Protein AF-B0TQR7-F1 (afdb_monomer_lite)

Secondary structure (DSSP, 8-state):
--------HHHHHHHHHHHTT-------------GGGS-TTSTT--PPBHHHHHHHHHHHHHTT--HHHHHHHTT---SSS-TTHHHHHHH-S-TTSBP---HHHHHHHHHHTTS----PPPPTT-----

Sequence (130 aa):
MDNFGDIDEHEVMESFRKMKRHVGIVYFMNTAKHDSYRNIDDPNYREPTNAEVAEVIETMIFIGHTKTDIARMLGIKTVSKDKTKVLRKWCDGEPTDTSSIPHSSWVHLLVLSGKICLYNAVPEEGWTRG

pLDDT: mean 79.94, std 17.81, range [36.53, 97.88]

Organism: Shewanella halifaxensis (strain HAW-EB4) (NCBI:txid458817)

Foldseek 3Di:
DDCPDPDPPVVVVVVVVVVVVDPDPDDDDDPDDDLCQDDPPPPSHDAAFLQRLVVLVVLVVVVPDDLLRLLVQLVPDDPDPDSNVQSVQQNDDDRGHGGPDDSVSVNSSCVSSVVDDDDDDAPPVGDDDD

Structure (mmCIF, N/CA/C/O backbone):
data_AF-B0TQR7-F1
#
_entry.id   AF-B0TQR7-F1
#
loop_
_atom_site.group_PDB
_atom_site.id
_atom_site.type_symbol
_atom_site.label_atom_id
_atom_site.label_alt_id
_atom_site.label_comp_id
_atom_site.label_asym_id
_atom_site.label_entity_id
_atom_site.label_seq_id
_atom_site.pdbx_PDB_ins_code
_atom_site.Cartn_x
_atom_site.Cartn_y
_atom_site.Cartn_z
_atom_site.occupancy
_atom_site.B_iso_or_equiv
_atom_site.auth_seq_id
_atom_site.auth_comp_id
_atom_site.auth_asym_id
_atom_site.auth_atom_id
_atom_site.pdbx_PDB_model_num
ATOM 1 N N . MET A 1 1 ? 11.957 -34.652 -41.594 1.00 36.53 1 MET A N 1
ATOM 2 C CA . MET A 1 1 ? 13.146 -34.786 -40.730 1.00 36.53 1 MET A CA 1
ATOM 3 C C . MET A 1 1 ? 13.202 -33.497 -39.950 1.00 36.53 1 MET A C 1
ATOM 5 O O . MET A 1 1 ? 13.714 -32.512 -40.465 1.00 36.53 1 MET A O 1
ATOM 9 N N . ASP A 1 2 ? 12.539 -33.477 -38.798 1.00 43.12 2 ASP A N 1
ATOM 10 C CA . ASP A 1 2 ? 12.404 -32.264 -38.000 1.00 43.12 2 ASP A CA 1
ATOM 11 C C . ASP A 1 2 ? 13.628 -32.139 -37.103 1.00 43.12 2 ASP A C 1
ATOM 13 O O . ASP A 1 2 ? 13.890 -32.980 -36.244 1.00 43.12 2 ASP A O 1
ATOM 17 N N . ASN A 1 3 ? 14.416 -31.111 -37.398 1.00 47.50 3 ASN A N 1
ATOM 18 C CA . ASN A 1 3 ? 15.632 -30.749 -36.698 1.00 47.50 3 ASN A CA 1
ATOM 19 C C . ASN A 1 3 ? 15.217 -30.081 -35.377 1.00 47.50 3 ASN A C 1
ATOM 21 O O . ASN A 1 3 ? 15.068 -28.861 -35.309 1.00 47.50 3 ASN A O 1
ATOM 25 N N . PHE A 1 4 ? 14.939 -30.883 -34.347 1.00 47.53 4 PHE A N 1
ATOM 26 C CA . PHE A 1 4 ? 14.860 -30.379 -32.979 1.00 47.53 4 PHE A CA 1
ATOM 27 C C . PHE A 1 4 ? 16.270 -29.928 -32.608 1.00 47.53 4 PHE A C 1
ATOM 29 O O . PHE A 1 4 ? 17.126 -30.761 -32.332 1.00 47.53 4 PHE A O 1
ATOM 36 N N . GLY A 1 5 ? 16.525 -28.621 -32.722 1.00 53.00 5 GLY A N 1
ATOM 37 C CA . GLY A 1 5 ? 17.802 -28.027 -32.346 1.00 53.00 5 GLY A CA 1
ATOM 38 C C . GLY A 1 5 ? 18.161 -28.453 -30.930 1.00 53.00 5 GLY A C 1
ATOM 39 O O . GLY A 1 5 ? 17.332 -28.317 -30.028 1.00 53.00 5 GLY A O 1
ATOM 40 N N . ASP A 1 6 ? 19.361 -29.014 -30.781 1.00 60.84 6 ASP A N 1
ATOM 41 C CA . ASP A 1 6 ? 19.920 -29.428 -29.501 1.00 60.84 6 ASP A CA 1
ATOM 42 C C . ASP A 1 6 ? 19.756 -28.287 -28.497 1.00 60.84 6 ASP A C 1
ATOM 44 O O . ASP A 1 6 ? 20.304 -27.195 -28.662 1.00 60.84 6 ASP A O 1
ATOM 48 N N . ILE A 1 7 ? 18.935 -28.530 -27.479 1.00 58.41 7 ILE A N 1
ATOM 49 C CA . ILE A 1 7 ? 18.790 -27.619 -26.353 1.00 58.41 7 ILE A CA 1
ATOM 50 C C . ILE A 1 7 ? 20.123 -27.668 -25.613 1.00 58.41 7 ILE A C 1
ATOM 52 O O . ILE A 1 7 ? 20.496 -28.723 -25.100 1.00 58.41 7 ILE A O 1
ATOM 56 N N . ASP A 1 8 ? 20.840 -26.545 -25.573 1.00 73.31 8 ASP A N 1
ATOM 57 C CA . ASP A 1 8 ? 22.110 -26.449 -24.861 1.00 73.31 8 ASP A CA 1
ATOM 58 C C . ASP A 1 8 ? 21.876 -26.708 -23.365 1.00 73.31 8 ASP A C 1
ATOM 60 O O . ASP A 1 8 ? 21.351 -25.873 -22.620 1.00 73.31 8 ASP A O 1
ATOM 64 N N . GLU A 1 9 ? 22.258 -27.905 -22.915 1.00 67.94 9 GLU A N 1
ATOM 65 C CA . GLU A 1 9 ? 22.141 -28.325 -21.521 1.00 67.94 9 GLU A CA 1
ATOM 66 C C . GLU A 1 9 ? 22.852 -27.348 -20.573 1.00 67.94 9 GLU A C 1
ATOM 68 O O . GLU A 1 9 ? 22.428 -27.180 -19.426 1.00 67.94 9 GLU A O 1
ATOM 73 N N . HIS A 1 10 ? 23.898 -26.655 -21.039 1.00 67.25 10 HIS A N 1
ATOM 74 C CA . HIS A 1 10 ? 24.609 -25.652 -20.255 1.00 67.25 10 HIS A CA 1
ATOM 75 C C . HIS A 1 10 ? 23.742 -24.411 -20.000 1.00 67.25 10 HIS A C 1
ATOM 77 O O . HIS A 1 10 ? 23.663 -23.933 -18.863 1.00 67.25 10 HIS A O 1
ATOM 83 N N . GLU A 1 11 ? 23.039 -23.923 -21.023 1.00 66.88 11 GLU A N 1
ATOM 84 C CA . GLU A 1 11 ? 22.126 -22.779 -20.928 1.00 66.88 11 GLU A CA 1
ATOM 85 C C . GLU A 1 11 ? 20.933 -23.083 -20.005 1.00 66.88 11 GLU A C 1
ATOM 87 O O . GLU A 1 11 ? 20.551 -22.270 -19.149 1.00 66.88 11 GLU A O 1
ATOM 92 N N . VAL A 1 12 ? 20.393 -24.303 -20.097 1.00 64.31 12 VAL A N 1
ATOM 93 C CA . VAL A 1 12 ? 19.322 -24.783 -19.211 1.00 64.31 12 VAL A CA 1
ATOM 94 C C . VAL A 1 12 ? 19.810 -24.851 -17.764 1.00 64.31 12 VAL A C 1
ATOM 96 O O . VAL A 1 12 ? 19.133 -24.380 -16.845 1.00 64.31 12 VAL A O 1
ATOM 99 N N . MET A 1 13 ? 21.008 -25.389 -17.536 1.00 66.69 13 MET A N 1
ATOM 100 C CA . MET A 1 13 ? 21.579 -25.516 -16.196 1.00 66.69 13 MET A CA 1
ATOM 101 C C . MET A 1 13 ? 21.939 -24.162 -15.570 1.00 66.69 13 MET A C 1
ATOM 103 O O . MET A 1 13 ? 21.759 -23.983 -14.360 1.00 66.69 13 MET A O 1
ATOM 107 N N . GLU A 1 14 ? 22.391 -23.183 -16.356 1.00 65.31 14 GLU A N 1
ATOM 108 C CA . GLU A 1 14 ? 22.570 -21.806 -15.886 1.00 65.31 14 GLU A CA 1
ATOM 109 C C . GLU A 1 14 ? 21.247 -21.158 -15.486 1.00 65.31 14 GLU A C 1
ATOM 111 O O . GLU A 1 14 ? 21.142 -20.582 -14.398 1.00 65.31 14 GLU A O 1
ATOM 116 N N . SER A 1 15 ? 20.228 -21.294 -16.333 1.00 58.03 15 SER A N 1
ATOM 117 C CA . SER A 1 15 ? 18.869 -20.826 -16.063 1.00 58.03 15 SER A CA 1
ATOM 118 C C . SER A 1 15 ? 18.323 -21.420 -14.761 1.00 58.03 15 SER A C 1
ATOM 120 O O . SER A 1 15 ? 17.850 -20.684 -13.895 1.00 58.03 15 SER A O 1
ATOM 122 N N . PHE A 1 16 ? 18.497 -22.726 -14.531 1.00 56.31 16 PHE A N 1
ATOM 123 C CA . PHE A 1 16 ? 18.130 -23.387 -13.273 1.00 56.31 16 PHE A CA 1
ATOM 124 C C . PHE A 1 16 ? 18.915 -22.874 -12.057 1.00 56.31 16 PHE A C 1
ATOM 126 O O . PHE A 1 16 ? 18.344 -22.704 -10.974 1.00 56.31 16 PHE A O 1
ATOM 133 N N . ARG A 1 17 ? 20.218 -22.601 -12.201 1.00 56.88 17 ARG A N 1
ATOM 134 C CA . ARG A 1 17 ? 21.039 -22.014 -11.125 1.00 56.88 17 ARG A CA 1
ATOM 135 C C . ARG A 1 17 ? 20.607 -20.584 -10.789 1.00 56.88 17 ARG A C 1
ATOM 137 O O . ARG A 1 17 ? 20.591 -20.234 -9.608 1.00 56.88 17 ARG A O 1
ATOM 144 N N . LYS A 1 18 ? 20.222 -19.784 -11.790 1.00 53.53 18 LYS A N 1
ATOM 145 C CA . LYS A 1 18 ? 19.655 -18.433 -11.614 1.00 53.53 18 LYS A CA 1
ATOM 146 C C . LYS A 1 18 ? 18.278 -18.501 -10.936 1.00 53.53 18 LYS A C 1
ATOM 148 O O . LYS A 1 18 ? 18.028 -17.747 -9.996 1.00 53.53 18 LYS A O 1
ATOM 153 N N . MET A 1 19 ? 17.447 -19.474 -11.319 1.00 51.31 19 MET A N 1
ATOM 154 C CA . MET A 1 19 ? 16.107 -19.712 -10.765 1.00 51.31 19 MET A CA 1
ATOM 155 C C . MET A 1 19 ? 16.141 -20.113 -9.281 1.00 51.31 19 MET A C 1
ATOM 157 O O . MET A 1 19 ? 15.394 -19.563 -8.481 1.00 51.31 19 MET A O 1
ATOM 161 N N . LYS A 1 20 ? 17.071 -20.987 -8.861 1.00 46.78 20 LYS A N 1
ATOM 162 C CA . LYS A 1 20 ? 17.232 -21.385 -7.442 1.00 46.78 20 LYS A CA 1
ATOM 163 C C . LYS A 1 20 ? 17.640 -20.241 -6.503 1.00 46.78 20 LYS A C 1
ATOM 165 O O . LYS A 1 20 ? 17.532 -20.393 -5.289 1.00 46.78 20 LYS A O 1
ATOM 170 N N . ARG A 1 21 ? 18.125 -19.117 -7.041 1.00 45.62 21 ARG A N 1
ATOM 171 C CA . ARG A 1 21 ? 18.468 -17.910 -6.268 1.00 45.62 21 ARG A CA 1
ATOM 172 C C . ARG A 1 21 ? 17.307 -16.920 -6.145 1.00 45.62 21 ARG A C 1
ATOM 174 O O . ARG A 1 21 ? 17.417 -15.977 -5.370 1.00 45.62 21 ARG A O 1
ATOM 181 N N . HIS A 1 22 ? 16.213 -17.135 -6.873 1.00 43.03 22 HIS A N 1
ATOM 182 C CA . HIS A 1 22 ? 15.064 -16.238 -6.909 1.00 43.03 22 HIS A CA 1
ATOM 183 C C . HIS A 1 22 ? 13.838 -16.966 -6.354 1.00 43.03 22 HIS A C 1
ATOM 185 O O . HIS A 1 22 ? 13.232 -17.797 -7.024 1.00 43.03 22 HIS A O 1
ATOM 191 N N . VAL A 1 23 ? 13.453 -16.654 -5.115 1.00 43.97 23 VAL A N 1
ATOM 192 C CA . VAL A 1 23 ? 12.121 -17.013 -4.613 1.00 43.97 23 VAL A CA 1
ATOM 193 C C . VAL A 1 23 ? 11.134 -16.051 -5.271 1.00 43.97 23 VAL A C 1
ATOM 195 O O . VAL A 1 23 ? 10.922 -14.942 -4.792 1.00 43.97 23 VAL A O 1
ATOM 198 N N . GLY A 1 24 ? 10.590 -16.446 -6.419 1.00 45.38 24 GLY A N 1
ATOM 199 C CA . GLY A 1 24 ? 9.504 -15.720 -7.067 1.00 45.38 24 GLY A CA 1
ATOM 200 C C . GLY A 1 24 ? 8.182 -16.069 -6.394 1.00 45.38 24 GLY A C 1
ATOM 201 O O . GLY A 1 24 ? 7.708 -17.197 -6.518 1.00 45.38 24 GLY A O 1
ATOM 202 N N . ILE A 1 25 ? 7.575 -15.115 -5.687 1.00 45.72 25 ILE A N 1
ATOM 203 C CA . ILE A 1 25 ? 6.161 -15.213 -5.314 1.00 45.72 25 ILE A CA 1
ATOM 204 C C . ILE A 1 25 ? 5.369 -14.970 -6.601 1.00 45.72 25 ILE A C 1
ATOM 206 O O . ILE A 1 25 ? 5.299 -13.851 -7.101 1.00 45.72 25 ILE A O 1
ATOM 210 N N . VAL A 1 26 ? 4.836 -16.043 -7.186 1.00 43.91 26 VAL A N 1
ATOM 211 C CA . VAL A 1 26 ? 4.037 -15.980 -8.413 1.00 43.91 26 VAL A CA 1
ATOM 212 C C . VAL A 1 26 ? 2.617 -15.569 -8.036 1.00 43.91 26 VAL A C 1
ATOM 214 O O . VAL A 1 26 ? 1.929 -16.316 -7.342 1.00 43.91 26 VAL A O 1
ATOM 217 N N . TYR A 1 27 ? 2.174 -14.396 -8.494 1.00 46.59 27 TYR A N 1
ATOM 218 C CA . TYR A 1 27 ? 0.785 -13.960 -8.347 1.00 46.59 27 TYR A CA 1
ATOM 219 C C . TYR A 1 27 ? 0.064 -14.001 -9.696 1.00 46.59 27 TYR A C 1
ATOM 221 O O . TYR A 1 27 ? 0.548 -13.475 -10.700 1.00 46.59 27 TYR A O 1
ATOM 229 N N . PHE A 1 28 ? -1.106 -14.639 -9.718 1.00 45.91 28 PHE A N 1
ATOM 230 C CA . PHE A 1 28 ? -1.974 -14.697 -10.888 1.00 45.91 28 PHE A CA 1
ATOM 231 C C . PHE A 1 28 ? -2.646 -13.330 -11.081 1.00 45.91 28 PHE A C 1
ATOM 233 O O . PHE A 1 28 ? -3.569 -12.974 -10.361 1.00 45.91 28 PHE A O 1
ATOM 240 N N . MET A 1 29 ? -2.115 -12.567 -12.039 1.00 47.88 29 MET A N 1
ATOM 241 C CA . MET A 1 29 ? -2.683 -11.381 -12.696 1.00 47.88 29 MET A CA 1
ATOM 242 C C . MET A 1 29 ? -3.532 -10.442 -11.822 1.00 47.88 29 MET A C 1
ATOM 244 O O . MET A 1 29 ? -4.760 -10.493 -11.828 1.00 47.88 29 MET A O 1
ATOM 248 N N . ASN A 1 30 ? -2.873 -9.481 -11.173 1.00 53.53 30 ASN A N 1
ATOM 249 C CA . ASN A 1 30 ? -3.537 -8.252 -10.749 1.00 53.53 30 ASN A CA 1
ATOM 250 C C . ASN A 1 30 ? -3.768 -7.350 -11.980 1.00 53.53 30 ASN A C 1
ATOM 252 O O . ASN A 1 30 ? -2.814 -6.907 -12.621 1.00 53.53 30 ASN A O 1
ATOM 256 N N . THR A 1 31 ? -5.028 -7.088 -12.330 1.00 57.06 31 THR A N 1
ATOM 257 C CA . THR A 1 31 ? -5.402 -6.224 -13.465 1.00 57.06 31 THR A CA 1
ATOM 258 C C . THR A 1 31 ? -5.277 -4.733 -13.151 1.00 57.06 31 THR A C 1
ATOM 260 O O . THR A 1 31 ? -5.230 -3.921 -14.073 1.00 57.06 31 THR A O 1
ATOM 263 N N . ALA A 1 32 ? -5.209 -4.357 -11.870 1.00 62.12 32 ALA A N 1
ATOM 264 C CA . ALA A 1 32 ? -5.068 -2.970 -11.448 1.00 62.12 32 ALA A CA 1
ATOM 265 C C . ALA A 1 32 ? -3.601 -2.521 -11.557 1.00 62.12 32 ALA A C 1
ATOM 267 O O . ALA A 1 32 ? -2.739 -2.994 -10.813 1.00 62.12 32 ALA A O 1
ATOM 268 N N . LYS A 1 33 ? -3.321 -1.610 -12.494 1.00 74.56 33 LYS A N 1
ATOM 269 C CA . LYS A 1 33 ? -2.008 -0.984 -12.718 1.00 74.56 33 LYS A CA 1
ATOM 270 C C . LYS A 1 33 ? -2.102 0.518 -12.476 1.00 74.56 33 LYS A C 1
ATOM 272 O O . LYS A 1 33 ? -2.033 1.307 -13.414 1.00 74.56 33 LYS A O 1
ATOM 277 N N . HIS A 1 34 ? -2.325 0.902 -11.224 1.00 89.44 34 HIS A N 1
ATOM 278 C CA . HIS A 1 34 ? -2.313 2.312 -10.855 1.00 89.44 34 HIS A CA 1
ATOM 279 C C . HIS A 1 34 ? -0.904 2.878 -11.033 1.00 89.44 34 HIS A C 1
ATOM 281 O O . HIS A 1 34 ? 0.086 2.190 -10.781 1.00 89.44 34 HIS A O 1
ATOM 287 N N . ASP A 1 35 ? -0.807 4.146 -11.422 1.00 92.62 35 ASP A N 1
ATOM 288 C CA . ASP A 1 35 ? 0.486 4.824 -11.551 1.00 92.62 35 ASP A CA 1
ATOM 289 C C . ASP A 1 35 ? 1.249 4.890 -10.218 1.00 92.62 35 ASP A C 1
ATOM 291 O O . ASP A 1 35 ? 2.477 4.896 -10.204 1.00 92.62 35 ASP A O 1
ATOM 295 N N . SER A 1 36 ? 0.537 4.824 -9.089 1.00 93.62 36 SER A N 1
ATOM 296 C CA . SER A 1 36 ? 1.129 4.719 -7.754 1.00 93.62 36 SER A CA 1
ATOM 297 C C . SER A 1 36 ? 1.814 3.379 -7.466 1.00 93.62 36 SER A C 1
ATOM 299 O O . SER A 1 36 ? 2.498 3.259 -6.452 1.00 93.62 36 SER A O 1
ATOM 301 N N . TYR A 1 37 ? 1.660 2.366 -8.327 1.00 91.88 37 TYR A N 1
ATOM 302 C CA . TYR A 1 37 ? 2.317 1.059 -8.179 1.00 91.88 37 TYR A CA 1
ATOM 303 C C . TYR A 1 37 ? 3.658 0.998 -8.919 1.00 91.88 37 TYR A C 1
ATOM 305 O O . TYR A 1 37 ? 4.379 0.004 -8.821 1.00 91.88 37 TYR A O 1
ATOM 313 N N . ARG A 1 38 ? 3.976 2.033 -9.704 1.00 89.81 38 ARG A N 1
ATOM 314 C CA . ARG A 1 38 ? 5.229 2.132 -10.451 1.00 89.81 38 ARG A CA 1
ATOM 315 C C . ARG A 1 38 ? 6.407 2.330 -9.502 1.00 89.81 38 ARG A C 1
ATOM 317 O O . ARG A 1 38 ? 6.240 2.687 -8.336 1.00 89.81 38 ARG A O 1
ATOM 324 N N . ASN A 1 39 ? 7.609 2.096 -10.017 1.00 86.19 39 ASN A N 1
ATOM 325 C CA . ASN A 1 39 ? 8.824 2.429 -9.289 1.00 86.19 39 ASN A CA 1
ATOM 326 C C . ASN A 1 39 ? 8.937 3.957 -9.129 1.00 86.19 39 ASN A C 1
ATOM 328 O O . ASN A 1 39 ? 8.444 4.703 -9.969 1.00 86.19 39 ASN A O 1
ATOM 332 N N . ILE A 1 40 ? 9.571 4.414 -8.049 1.00 89.62 40 ILE A N 1
ATOM 333 C CA . ILE A 1 40 ? 9.697 5.837 -7.700 1.00 89.62 40 ILE A CA 1
ATOM 334 C C . ILE A 1 40 ? 10.487 6.648 -8.741 1.00 89.62 40 ILE A C 1
ATOM 336 O O . ILE A 1 40 ? 10.384 7.870 -8.780 1.00 89.62 40 ILE A O 1
ATOM 340 N N . ASP A 1 41 ? 11.285 5.974 -9.567 1.00 87.62 41 ASP A N 1
ATOM 341 C CA . ASP A 1 41 ? 12.055 6.547 -10.670 1.00 87.62 41 ASP A CA 1
ATOM 342 C C . ASP A 1 41 ? 11.282 6.595 -12.004 1.00 87.62 41 ASP A C 1
ATOM 344 O O . ASP A 1 41 ? 11.755 7.223 -12.954 1.00 87.62 41 ASP A O 1
ATOM 348 N N . ASP A 1 42 ? 10.094 5.981 -12.096 1.00 89.31 42 ASP A N 1
ATOM 349 C CA . ASP A 1 42 ? 9.232 6.091 -13.276 1.00 89.31 42 ASP A CA 1
ATOM 350 C C . ASP A 1 42 ? 8.692 7.531 -13.369 1.00 89.31 42 ASP A C 1
ATOM 352 O O . ASP A 1 42 ? 8.108 8.031 -12.405 1.00 89.31 42 ASP A O 1
ATOM 356 N N . PRO A 1 43 ? 8.821 8.214 -14.521 1.00 93.25 43 PRO A N 1
ATOM 357 C CA . PRO A 1 43 ? 8.358 9.594 -14.679 1.00 93.25 43 PRO A CA 1
ATOM 358 C C . PRO A 1 43 ? 6.845 9.766 -14.493 1.00 93.25 43 PRO A C 1
ATOM 360 O O . PRO A 1 43 ? 6.381 10.881 -14.270 1.00 93.25 43 PRO A O 1
ATOM 363 N N . ASN A 1 44 ? 6.072 8.684 -14.595 1.00 93.75 44 ASN A N 1
ATOM 364 C CA . ASN A 1 44 ? 4.631 8.693 -14.373 1.00 93.75 44 ASN A CA 1
ATOM 365 C C . ASN A 1 44 ? 4.255 8.263 -12.952 1.00 93.75 44 ASN A C 1
ATOM 367 O O . ASN A 1 44 ? 3.067 8.157 -12.657 1.00 93.75 44 ASN A O 1
ATOM 371 N N . TYR A 1 45 ? 5.225 7.975 -12.078 1.00 94.00 45 TYR A N 1
ATOM 372 C CA . TYR A 1 45 ? 4.933 7.668 -10.686 1.00 94.00 45 TYR A CA 1
ATOM 373 C C . TYR A 1 45 ? 4.217 8.845 -10.021 1.00 94.00 45 TYR A C 1
ATOM 375 O O . TYR A 1 45 ? 4.595 10.010 -10.162 1.00 94.00 45 TYR A O 1
ATOM 383 N N . ARG A 1 46 ? 3.199 8.513 -9.231 1.00 95.56 46 ARG A N 1
ATOM 384 C CA . ARG A 1 46 ? 2.549 9.448 -8.316 1.00 95.56 46 ARG A CA 1
ATOM 385 C C . ARG A 1 46 ? 2.327 8.801 -6.962 1.00 95.56 46 ARG A C 1
ATOM 387 O O . ARG A 1 46 ? 2.283 7.581 -6.837 1.00 95.56 46 ARG A O 1
ATOM 394 N N . GLU A 1 47 ? 2.118 9.626 -5.950 1.00 96.50 47 GLU A N 1
ATOM 395 C CA . GLU A 1 47 ? 1.729 9.132 -4.634 1.00 96.50 47 GLU A CA 1
ATOM 396 C C . GLU A 1 47 ? 0.335 8.469 -4.674 1.00 96.50 47 GLU A C 1
ATOM 398 O O . GLU A 1 47 ? -0.510 8.822 -5.515 1.00 96.50 47 GLU A O 1
ATOM 403 N N . PRO A 1 48 ? 0.091 7.463 -3.814 1.00 97.19 48 PRO A N 1
ATOM 404 C CA . PRO A 1 48 ? -1.193 6.783 -3.766 1.00 97.19 48 PRO A CA 1
ATOM 405 C C . PRO A 1 48 ? -2.280 7.680 -3.178 1.00 97.19 48 PRO A C 1
ATOM 407 O O . PRO A 1 48 ? -2.021 8.498 -2.293 1.00 97.19 48 PRO A O 1
ATOM 410 N N . THR A 1 49 ? -3.518 7.487 -3.627 1.00 97.81 49 THR A N 1
ATOM 411 C CA . THR A 1 49 ? -4.672 8.148 -3.004 1.00 97.81 49 THR A CA 1
ATOM 412 C C . THR A 1 49 ? -5.171 7.377 -1.781 1.00 97.81 49 THR A C 1
ATOM 414 O O . THR A 1 49 ? -4.860 6.196 -1.600 1.00 97.81 49 THR A O 1
ATOM 417 N N . ASN A 1 50 ? -5.997 8.014 -0.949 1.00 97.62 50 ASN A N 1
ATOM 418 C CA . ASN A 1 50 ? -6.661 7.353 0.180 1.00 97.62 50 ASN A CA 1
ATOM 419 C C . ASN A 1 50 ? -7.463 6.115 -0.257 1.00 97.62 50 ASN A C 1
ATOM 421 O O . ASN A 1 50 ? -7.405 5.078 0.407 1.00 97.62 50 ASN A O 1
ATOM 425 N N . ALA A 1 51 ? -8.170 6.195 -1.393 1.00 96.38 51 ALA A N 1
ATOM 426 C CA . ALA A 1 51 ? -8.935 5.072 -1.937 1.00 96.38 51 ALA A CA 1
ATOM 427 C C . ALA A 1 51 ? -8.047 3.891 -2.347 1.00 96.38 51 ALA A C 1
ATOM 429 O O . ALA A 1 51 ? -8.392 2.744 -2.076 1.00 96.38 51 ALA A O 1
ATOM 430 N N . GLU A 1 52 ? -6.896 4.163 -2.961 1.00 96.62 52 GLU A N 1
ATOM 431 C CA . GLU A 1 52 ? -5.954 3.119 -3.380 1.00 96.62 52 GLU A CA 1
ATOM 432 C C . GLU A 1 52 ? -5.339 2.408 -2.178 1.00 96.62 52 GLU A C 1
ATOM 434 O O . GLU A 1 52 ? -5.230 1.182 -2.164 1.00 96.62 52 GLU A O 1
ATOM 439 N N . VAL A 1 53 ? -4.984 3.158 -1.131 1.00 97.38 53 VAL A N 1
ATOM 440 C CA . VAL A 1 53 ? -4.493 2.559 0.116 1.00 97.38 53 VAL A CA 1
ATOM 441 C C . VAL A 1 53 ? -5.574 1.698 0.766 1.00 97.38 53 VAL A C 1
ATOM 443 O O . VAL A 1 53 ? -5.288 0.573 1.183 1.00 97.38 53 VAL A O 1
ATOM 446 N N . ALA A 1 54 ? -6.815 2.189 0.813 1.00 96.88 54 ALA A N 1
ATOM 447 C CA . ALA A 1 54 ? -7.943 1.434 1.340 1.00 96.88 54 ALA A CA 1
ATOM 448 C C . ALA A 1 54 ? -8.182 0.139 0.546 1.00 96.88 54 ALA A C 1
ATOM 450 O O . ALA A 1 54 ? -8.307 -0.921 1.153 1.00 96.88 54 ALA A O 1
ATOM 451 N N . GLU A 1 55 ? -8.166 0.190 -0.790 1.00 94.94 55 GLU A N 1
ATOM 452 C CA . GLU A 1 55 ? -8.332 -0.986 -1.655 1.00 94.94 55 GLU A CA 1
ATOM 453 C C . GLU A 1 55 ? -7.276 -2.061 -1.368 1.00 94.94 55 GLU A C 1
ATOM 455 O O . GLU A 1 55 ? -7.595 -3.247 -1.240 1.00 94.94 55 GLU A O 1
ATOM 460 N N . VAL A 1 56 ? -6.008 -1.666 -1.237 1.00 95.19 56 VAL A N 1
ATOM 461 C CA . VAL A 1 56 ? -4.929 -2.624 -0.977 1.00 95.19 56 VAL A CA 1
ATOM 462 C C . VAL A 1 56 ? -5.038 -3.210 0.435 1.00 95.19 56 VAL A C 1
ATOM 464 O O . VAL A 1 56 ? -4.817 -4.408 0.620 1.00 95.19 56 VAL A O 1
ATOM 467 N N . ILE A 1 57 ? -5.443 -2.419 1.434 1.00 96.12 57 ILE A N 1
ATOM 468 C CA . ILE A 1 57 ? -5.721 -2.932 2.786 1.00 96.12 57 ILE A CA 1
ATOM 469 C C . ILE A 1 57 ? -6.901 -3.912 2.772 1.00 96.12 57 ILE A C 1
ATOM 471 O O . ILE A 1 57 ? -6.815 -4.966 3.399 1.00 96.12 57 ILE A O 1
ATOM 475 N N . GLU A 1 58 ? -7.980 -3.609 2.056 1.00 94.56 58 GLU A N 1
ATOM 476 C CA . GLU A 1 58 ? -9.125 -4.517 1.933 1.00 94.56 58 GLU A CA 1
ATOM 477 C C . GLU A 1 58 ? -8.760 -5.786 1.147 1.00 94.56 58 GLU A C 1
ATOM 479 O O . GLU A 1 58 ? -9.191 -6.877 1.512 1.00 94.56 58 GLU A O 1
ATOM 484 N N . THR A 1 59 ? -7.861 -5.694 0.160 1.00 92.06 59 THR A N 1
ATOM 485 C CA . THR A 1 59 ? -7.272 -6.871 -0.504 1.00 92.06 59 THR A CA 1
ATOM 486 C C . THR A 1 59 ? -6.536 -7.757 0.505 1.00 92.06 59 THR A C 1
ATOM 488 O O . THR A 1 59 ? -6.741 -8.969 0.530 1.00 92.06 59 THR A O 1
ATOM 491 N N . MET A 1 60 ? -5.716 -7.166 1.382 1.00 92.88 60 MET A N 1
ATOM 492 C CA . MET A 1 60 ? -5.019 -7.901 2.446 1.00 92.88 60 MET A CA 1
ATOM 493 C C . MET A 1 60 ? -5.994 -8.582 3.420 1.00 92.88 60 MET A C 1
ATOM 495 O O . MET A 1 60 ? -5.732 -9.688 3.896 1.00 92.88 60 MET A O 1
ATOM 499 N N . ILE A 1 61 ? -7.127 -7.939 3.712 1.00 94.06 61 ILE A N 1
ATOM 500 C CA . ILE A 1 61 ? -8.179 -8.511 4.562 1.00 94.06 61 ILE A CA 1
ATOM 501 C C . ILE A 1 6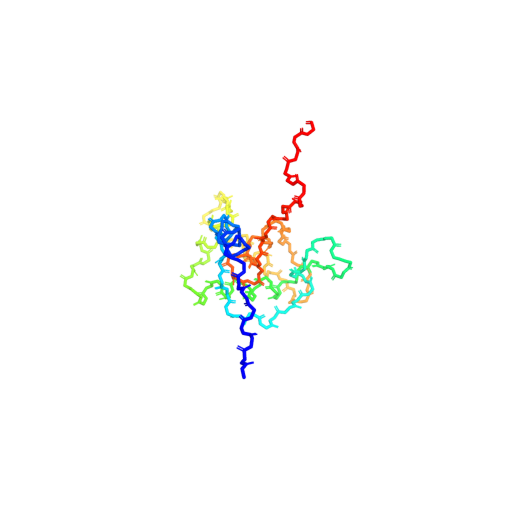1 ? -8.870 -9.677 3.866 1.00 94.06 61 ILE A C 1
ATOM 503 O O . ILE A 1 61 ? -9.057 -10.729 4.476 1.00 94.06 61 ILE A O 1
ATOM 507 N N . PHE A 1 62 ? -9.191 -9.519 2.584 1.00 89.50 62 PHE A N 1
ATOM 508 C CA . PHE A 1 62 ? -9.805 -10.556 1.765 1.00 89.50 62 PHE A CA 1
ATOM 509 C C . PHE A 1 62 ? -8.956 -11.835 1.705 1.00 89.50 62 PHE A C 1
ATOM 511 O O . PHE A 1 62 ? -9.500 -12.932 1.808 1.00 89.50 62 PHE A O 1
ATOM 518 N N . ILE A 1 63 ? -7.626 -11.713 1.623 1.00 87.75 63 ILE A N 1
ATOM 519 C CA . ILE A 1 63 ? -6.707 -12.869 1.639 1.00 87.75 63 ILE A CA 1
ATOM 520 C C . ILE A 1 63 ? -6.445 -13.440 3.048 1.00 87.75 63 ILE A C 1
ATOM 522 O O . ILE A 1 63 ? -5.671 -14.385 3.190 1.00 87.75 63 ILE A O 1
ATOM 526 N N . GLY A 1 64 ? -7.098 -12.904 4.086 1.00 90.25 64 GLY A N 1
ATOM 527 C CA . GLY A 1 64 ? -7.151 -13.499 5.425 1.00 90.25 64 GLY A CA 1
ATOM 528 C C . GLY A 1 64 ? -6.369 -12.774 6.523 1.00 90.25 64 GLY A C 1
ATOM 529 O O . GLY A 1 64 ? -6.288 -13.292 7.638 1.00 90.25 64 GLY A O 1
ATOM 530 N N . HIS A 1 65 ? -5.799 -11.591 6.270 1.00 92.62 65 HIS A N 1
ATOM 531 C CA . HIS A 1 65 ? -5.095 -10.828 7.307 1.00 92.62 65 HIS A CA 1
ATOM 532 C C . HIS A 1 65 ? -6.032 -9.909 8.097 1.00 92.62 65 HIS A C 1
ATOM 534 O O . HIS A 1 65 ? -6.892 -9.232 7.545 1.00 92.62 65 HIS A O 1
ATOM 540 N N . THR A 1 66 ? -5.826 -9.780 9.410 1.00 94.94 66 THR A N 1
ATOM 541 C CA . THR A 1 66 ? -6.505 -8.719 10.169 1.00 94.94 66 THR A CA 1
ATOM 542 C C . THR A 1 66 ? -5.773 -7.382 10.006 1.00 94.94 66 THR A C 1
ATOM 544 O O . THR A 1 66 ? -4.560 -7.350 9.796 1.00 94.94 66 THR A O 1
ATOM 547 N N . LYS A 1 67 ? -6.457 -6.245 10.216 1.00 93.75 67 LYS A N 1
ATOM 548 C CA . LYS A 1 67 ? -5.802 -4.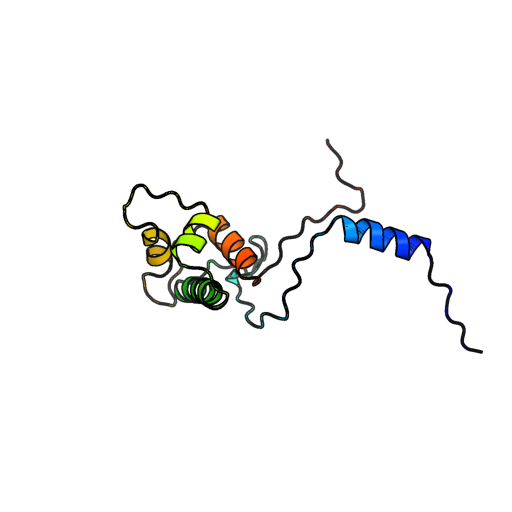914 10.255 1.00 93.75 67 LYS A CA 1
ATOM 549 C C . LYS A 1 67 ? -4.642 -4.856 11.264 1.00 93.75 67 LYS A C 1
ATOM 551 O O . LYS A 1 67 ? -3.670 -4.137 11.052 1.00 93.75 67 LYS A O 1
ATOM 556 N N . THR A 1 68 ? -4.710 -5.635 12.345 1.00 93.56 68 THR A N 1
ATOM 557 C CA . THR A 1 68 ? -3.617 -5.736 13.326 1.00 93.56 68 THR A CA 1
ATOM 558 C C . THR A 1 68 ? -2.408 -6.483 12.764 1.00 93.56 68 THR A C 1
ATOM 560 O O . THR A 1 68 ? -1.274 -6.086 13.034 1.00 93.56 68 THR A O 1
ATOM 563 N N . ASP A 1 69 ? -2.628 -7.541 11.982 1.00 93.75 69 ASP A N 1
ATOM 564 C CA . ASP A 1 69 ? -1.544 -8.284 11.334 1.00 93.75 69 ASP A CA 1
ATOM 565 C C . ASP A 1 69 ? -0.871 -7.436 10.264 1.00 93.75 69 ASP A C 1
ATOM 567 O O . ASP A 1 69 ? 0.351 -7.329 10.278 1.00 93.75 69 ASP A O 1
ATOM 571 N N . ILE A 1 70 ? -1.655 -6.735 9.441 1.00 95.31 70 ILE A N 1
ATOM 572 C CA . ILE A 1 70 ? -1.145 -5.791 8.437 1.00 95.31 70 ILE A CA 1
ATOM 573 C C . ILE A 1 70 ? -0.254 -4.735 9.106 1.00 95.31 70 ILE A C 1
ATOM 575 O O . ILE A 1 70 ? 0.887 -4.530 8.695 1.00 95.31 70 ILE A O 1
ATOM 579 N N . ALA A 1 71 ? -0.720 -4.115 10.196 1.00 94.25 71 ALA A N 1
ATOM 580 C CA . ALA A 1 71 ? 0.078 -3.138 10.937 1.00 94.25 71 ALA A CA 1
ATOM 581 C C . ALA A 1 71 ? 1.394 -3.739 11.467 1.00 94.25 71 ALA A C 1
ATOM 583 O O . ALA A 1 71 ? 2.437 -3.084 11.424 1.00 94.25 71 ALA A O 1
ATOM 584 N N . ARG A 1 72 ? 1.367 -4.995 11.937 1.00 92.31 72 ARG A N 1
ATOM 585 C CA . ARG A 1 72 ? 2.559 -5.707 12.419 1.00 92.31 72 ARG A CA 1
ATOM 586 C C . ARG A 1 72 ? 3.534 -6.029 11.284 1.00 92.31 72 ARG A C 1
ATOM 588 O O . ARG A 1 72 ? 4.732 -5.842 11.474 1.00 92.31 72 ARG A O 1
ATOM 595 N N . MET A 1 73 ? 3.038 -6.479 10.132 1.00 92.62 73 MET A N 1
ATOM 596 C CA . MET A 1 73 ? 3.847 -6.787 8.945 1.00 92.62 73 MET A CA 1
ATOM 597 C C . MET A 1 73 ? 4.541 -5.534 8.400 1.00 92.62 73 MET A C 1
ATOM 599 O O . MET A 1 73 ? 5.710 -5.587 8.034 1.00 92.62 73 MET A O 1
ATOM 603 N N . LEU A 1 74 ? 3.865 -4.384 8.458 1.00 93.06 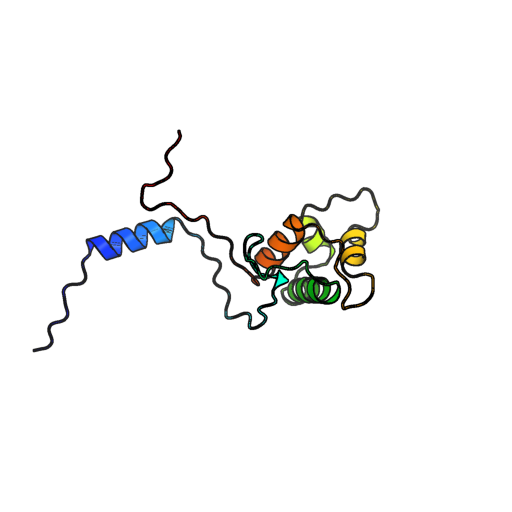74 LEU A N 1
ATOM 604 C CA . LEU A 1 74 ? 4.444 -3.079 8.123 1.00 93.06 74 LEU A CA 1
ATOM 605 C C . LEU A 1 74 ? 5.373 -2.511 9.212 1.00 93.06 74 LEU A C 1
ATOM 607 O O . LEU A 1 74 ? 5.888 -1.406 9.070 1.00 93.06 74 LEU A O 1
ATOM 611 N N . GLY A 1 75 ? 5.588 -3.230 10.318 1.00 90.94 75 GLY A N 1
ATOM 612 C CA . GLY A 1 75 ? 6.467 -2.791 11.402 1.00 90.94 75 GLY A CA 1
ATOM 613 C C . GLY A 1 75 ? 5.937 -1.594 12.199 1.00 90.94 75 GLY A C 1
ATOM 614 O O . GLY A 1 75 ? 6.703 -0.956 12.924 1.00 90.94 75 GLY A O 1
ATOM 615 N N . ILE A 1 76 ? 4.639 -1.286 12.104 1.00 90.38 76 ILE A N 1
ATOM 616 C CA . ILE A 1 76 ? 4.020 -0.159 12.803 1.00 90.38 76 ILE A CA 1
ATOM 617 C C . ILE A 1 76 ? 3.979 -0.473 14.300 1.00 90.38 76 ILE A C 1
ATOM 619 O O . ILE A 1 76 ? 3.141 -1.229 14.796 1.00 90.38 76 ILE A O 1
ATOM 623 N N . LYS A 1 77 ? 4.89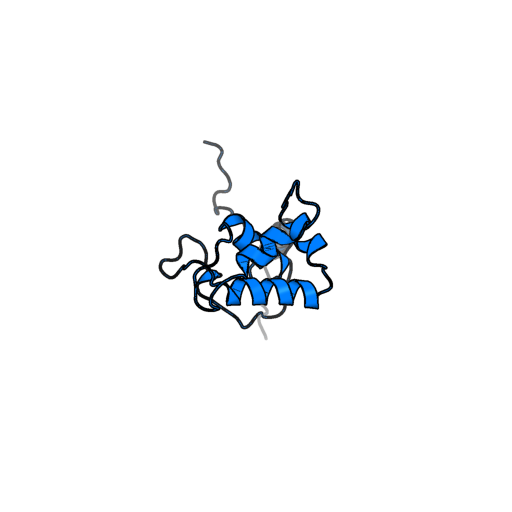6 0.143 15.044 1.00 82.62 77 LYS A N 1
ATOM 624 C CA . LYS A 1 77 ? 4.919 0.112 16.507 1.00 82.62 77 LYS A CA 1
ATOM 625 C C . LYS A 1 77 ? 4.211 1.356 17.016 1.00 82.62 77 LYS A C 1
ATOM 627 O O . LYS A 1 77 ? 4.725 2.461 16.889 1.00 82.62 77 LYS A O 1
ATOM 632 N N . THR A 1 78 ? 3.027 1.187 17.589 1.00 71.69 78 THR A N 1
ATOM 633 C CA . THR A 1 78 ? 2.310 2.289 18.235 1.00 71.69 78 THR A CA 1
ATOM 634 C C . THR A 1 78 ? 2.269 2.097 19.741 1.00 71.69 78 THR A C 1
ATOM 636 O O . THR A 1 78 ? 2.071 0.988 20.234 1.00 71.69 78 THR A O 1
ATOM 639 N N . VAL A 1 79 ? 2.457 3.200 20.465 1.00 70.94 79 VAL A N 1
ATOM 640 C CA . VAL A 1 79 ? 2.289 3.279 21.926 1.00 70.94 79 VAL A CA 1
ATOM 641 C C . VAL A 1 79 ? 0.796 3.315 22.299 1.00 70.94 79 VAL A C 1
ATOM 643 O O . VAL A 1 79 ? 0.416 3.061 23.438 1.00 70.94 79 VAL A O 1
ATOM 646 N N . SER A 1 80 ? -0.069 3.623 21.324 1.00 72.69 80 SER A N 1
ATOM 647 C CA . SER A 1 80 ? -1.525 3.641 21.470 1.00 72.69 80 SER A CA 1
ATOM 648 C C . SER A 1 80 ? -2.085 2.242 21.738 1.00 72.69 80 SER A C 1
ATOM 650 O O . SER A 1 80 ? -1.627 1.257 21.159 1.00 72.69 80 SER A O 1
ATOM 652 N N . LYS A 1 81 ? -3.166 2.167 22.528 1.00 75.00 81 LYS A N 1
ATOM 653 C CA . LYS A 1 81 ? -3.976 0.941 22.666 1.00 75.00 81 LYS A CA 1
ATOM 654 C C . LYS A 1 81 ? -4.536 0.476 21.319 1.00 75.00 81 LYS A C 1
ATOM 656 O O . LYS A 1 81 ? -4.695 -0.720 21.094 1.00 75.00 81 LYS A O 1
ATOM 661 N N . ASP A 1 82 ? -4.802 1.423 20.422 1.00 83.69 82 ASP A N 1
ATOM 662 C CA . ASP A 1 82 ? -5.276 1.135 19.077 1.00 83.69 82 ASP A CA 1
ATOM 663 C C . ASP A 1 82 ? -4.112 0.941 18.103 1.00 83.69 82 ASP A C 1
ATOM 665 O O . ASP A 1 82 ? -3.510 1.907 17.617 1.00 83.69 82 ASP A O 1
ATOM 669 N N . LYS A 1 83 ? -3.833 -0.332 17.809 1.00 79.19 83 LYS A N 1
ATOM 670 C CA . LYS A 1 83 ? -2.749 -0.774 16.924 1.00 79.19 83 LYS A CA 1
ATOM 671 C C . LYS A 1 83 ? -2.982 -0.464 15.444 1.00 79.19 83 LYS A C 1
ATOM 673 O O . LYS A 1 83 ? -2.046 -0.532 14.658 1.00 79.19 83 LYS A O 1
ATOM 678 N N . THR A 1 84 ? -4.202 -0.080 15.071 1.00 90.00 84 THR A N 1
ATOM 679 C CA . THR A 1 84 ? -4.629 0.132 13.677 1.00 90.00 84 THR A CA 1
ATOM 680 C C . THR A 1 84 ? -4.881 1.601 13.342 1.00 90.00 84 THR A C 1
ATOM 682 O O . THR A 1 84 ? -5.220 1.932 12.208 1.00 90.00 84 THR A O 1
ATOM 685 N N . LYS A 1 85 ? -4.699 2.512 14.311 1.00 92.38 85 LYS A N 1
ATOM 686 C CA . LYS A 1 85 ? -4.920 3.957 14.136 1.00 92.38 85 LYS A CA 1
ATOM 687 C C . LYS A 1 85 ? -4.167 4.539 12.936 1.00 92.38 85 LYS A C 1
ATOM 689 O O . LYS A 1 85 ? -4.722 5.366 12.228 1.00 92.38 85 LYS A O 1
ATOM 694 N N . VAL A 1 86 ? -2.928 4.105 12.710 1.00 93.69 86 VAL A N 1
ATOM 695 C CA . VAL A 1 86 ? -2.106 4.586 11.588 1.00 93.69 86 VAL A CA 1
ATOM 696 C C . VAL A 1 86 ? -2.686 4.141 10.243 1.00 93.69 86 VAL A C 1
ATOM 698 O O . VAL A 1 86 ? -2.817 4.970 9.355 1.00 93.69 86 VAL A O 1
ATOM 701 N N . LEU A 1 87 ? -3.115 2.877 10.124 1.00 94.56 87 LEU A N 1
ATOM 702 C CA . LEU A 1 87 ? -3.751 2.369 8.902 1.00 94.56 87 LEU A CA 1
ATOM 703 C C . LEU A 1 87 ? -5.025 3.146 8.562 1.00 94.56 87 LEU A C 1
ATOM 705 O O . LEU A 1 87 ? -5.228 3.504 7.409 1.00 94.56 87 LEU A O 1
ATOM 709 N N . ARG A 1 88 ? -5.858 3.442 9.569 1.00 93.62 88 ARG A N 1
ATOM 710 C CA . ARG A 1 88 ? -7.052 4.277 9.373 1.00 93.62 88 ARG A CA 1
ATOM 711 C C . ARG A 1 88 ? -6.684 5.680 8.913 1.00 93.62 88 ARG A C 1
ATOM 713 O O . ARG A 1 88 ? -7.198 6.110 7.899 1.00 93.62 88 ARG A O 1
ATOM 720 N N . LYS A 1 89 ? -5.702 6.316 9.557 1.00 94.50 89 LYS A N 1
ATOM 721 C CA . LYS A 1 89 ? -5.217 7.643 9.151 1.00 94.50 89 LYS A CA 1
ATOM 722 C C . LYS A 1 89 ? -4.760 7.692 7.686 1.00 94.50 89 LYS A C 1
ATOM 724 O O . LYS A 1 89 ? -4.922 8.717 7.041 1.00 94.50 89 LYS A O 1
ATOM 729 N N . TRP A 1 90 ? -4.179 6.616 7.162 1.00 96.19 90 TRP A N 1
ATOM 730 C CA . TRP A 1 90 ? -3.780 6.546 5.751 1.00 96.19 90 TRP A CA 1
ATOM 731 C C . TRP A 1 90 ? -4.952 6.374 4.778 1.00 96.19 90 TRP A C 1
ATOM 733 O O . TRP A 1 90 ? -4.769 6.571 3.583 1.00 96.19 90 TRP A O 1
ATOM 743 N N . CYS A 1 91 ? -6.125 5.995 5.278 1.00 95.44 91 CYS A N 1
ATOM 744 C CA . CYS A 1 91 ? -7.363 5.890 4.509 1.00 95.44 91 CYS A CA 1
ATOM 745 C C . CYS A 1 91 ? -8.320 7.069 4.772 1.00 95.44 91 CYS A C 1
ATOM 747 O O . CYS A 1 91 ? -9.328 7.184 4.082 1.00 95.44 91 CYS A O 1
ATOM 749 N N . ASP A 1 92 ? -8.056 7.891 5.794 1.00 92.50 92 ASP A N 1
ATOM 750 C CA . ASP A 1 92 ? -8.905 9.014 6.196 1.00 92.50 92 ASP A CA 1
ATOM 751 C C . ASP A 1 92 ? -8.751 10.185 5.204 1.00 92.50 92 ASP A C 1
ATOM 753 O O . ASP A 1 92 ? -7.632 10.570 4.865 1.00 92.50 92 ASP A O 1
ATOM 757 N N . GLY A 1 93 ? -9.865 10.805 4.804 1.00 91.44 93 GLY A N 1
ATOM 758 C CA . GLY A 1 93 ? -9.902 11.951 3.881 1.00 91.44 93 GLY A CA 1
ATOM 759 C C . GLY A 1 93 ? -10.804 11.694 2.674 1.00 91.44 93 GLY A C 1
ATOM 760 O O . GLY A 1 93 ? -11.521 10.691 2.644 1.00 91.44 93 GLY A O 1
ATOM 761 N N . GLU A 1 94 ? -10.775 12.586 1.679 1.00 95.06 94 GLU A N 1
ATOM 762 C CA . GLU A 1 94 ? -11.504 12.332 0.435 1.00 95.06 94 GLU A CA 1
ATOM 763 C C . GLU A 1 94 ? -10.820 11.197 -0.355 1.00 95.06 94 GLU A C 1
ATOM 765 O O . GLU A 1 94 ? -9.587 11.094 -0.348 1.00 95.06 94 GLU A O 1
ATOM 770 N N . PRO A 1 95 ? -11.578 10.333 -1.059 1.00 93.75 95 PRO A N 1
ATOM 771 C CA . PRO A 1 95 ? -11.031 9.171 -1.773 1.00 93.75 95 PRO A CA 1
ATOM 772 C C . PRO A 1 95 ? -9.925 9.505 -2.787 1.00 93.75 95 PRO A C 1
ATOM 774 O O . PRO A 1 95 ? -9.031 8.692 -3.031 1.00 93.75 95 PRO A O 1
ATOM 777 N N . THR A 1 96 ? -9.999 10.692 -3.390 1.00 94.62 96 THR A N 1
ATOM 778 C CA . THR A 1 96 ? -9.066 11.177 -4.414 1.00 94.62 96 THR A CA 1
ATOM 779 C C . THR A 1 96 ? -7.861 11.916 -3.845 1.00 94.62 96 THR A C 1
ATOM 781 O O . THR A 1 96 ? -6.925 12.181 -4.595 1.00 94.62 96 THR A O 1
ATOM 784 N N . ASP A 1 97 ? -7.872 12.254 -2.554 1.00 96.88 97 ASP A N 1
ATOM 785 C CA . ASP A 1 97 ? -6.757 12.951 -1.921 1.00 96.88 97 ASP A CA 1
ATOM 786 C C . ASP A 1 97 ? -5.548 12.027 -1.790 1.00 96.88 97 ASP A C 1
ATOM 788 O O . ASP A 1 97 ? -5.675 10.811 -1.606 1.00 96.88 97 ASP A O 1
ATOM 792 N N . THR A 1 98 ? -4.360 12.625 -1.850 1.00 97.44 98 THR A N 1
ATOM 793 C CA . THR A 1 98 ? -3.101 11.924 -1.609 1.00 97.44 98 THR A CA 1
ATOM 794 C C . THR A 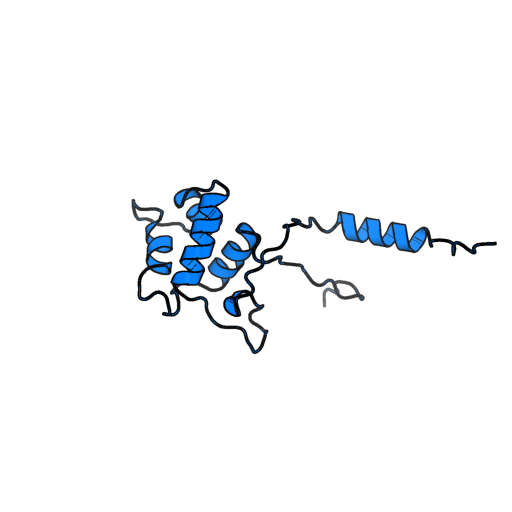1 98 ? -3.046 11.399 -0.178 1.00 97.44 98 THR A C 1
ATOM 796 O O . THR A 1 98 ? -3.225 12.145 0.787 1.00 97.44 98 THR A O 1
ATOM 799 N N . SER A 1 99 ? -2.756 10.107 -0.039 1.00 97.88 99 SER A N 1
ATOM 800 C CA . SER A 1 99 ? -2.641 9.461 1.261 1.00 97.88 99 SER A CA 1
ATOM 801 C C . SER A 1 99 ? -1.378 9.889 1.999 1.00 97.88 99 SER A C 1
ATOM 803 O O . SER A 1 99 ? -0.313 10.078 1.420 1.00 97.88 99 SER A O 1
ATOM 805 N N . SER A 1 100 ? -1.473 9.950 3.327 1.00 96.44 100 SER A N 1
ATOM 806 C CA . SER A 1 100 ? -0.327 10.214 4.207 1.00 96.44 100 SER A CA 1
ATOM 807 C C . SER A 1 100 ? 0.570 8.990 4.467 1.00 96.44 100 SER A C 1
ATOM 809 O O . SER A 1 100 ? 1.417 9.025 5.368 1.00 96.44 100 SER A O 1
ATOM 811 N N . ILE A 1 101 ? 0.377 7.885 3.736 1.00 97.12 101 ILE A N 1
ATOM 812 C CA . ILE A 1 101 ? 1.226 6.694 3.840 1.00 97.12 101 ILE A CA 1
ATOM 813 C C . ILE A 1 101 ? 2.662 6.995 3.368 1.00 97.12 101 ILE A C 1
ATOM 815 O O . ILE A 1 101 ? 2.858 7.510 2.270 1.00 97.12 101 ILE A O 1
ATOM 819 N N . PRO A 1 102 ? 3.706 6.652 4.147 1.00 96.00 102 PRO A N 1
ATOM 820 C CA . PRO A 1 102 ? 5.080 6.757 3.669 1.00 96.00 102 PRO A CA 1
ATOM 821 C C . PRO A 1 102 ? 5.335 5.808 2.494 1.00 96.00 102 PRO A C 1
ATOM 823 O O . PRO A 1 102 ? 4.933 4.643 2.549 1.00 96.00 102 PRO A O 1
ATOM 826 N N . HIS A 1 103 ? 6.097 6.255 1.492 1.00 94.50 103 HIS A N 1
ATOM 827 C CA . HIS A 1 103 ? 6.407 5.462 0.295 1.00 94.50 103 HIS A CA 1
ATOM 828 C C . HIS A 1 103 ? 6.925 4.047 0.612 1.00 94.50 103 HIS A C 1
ATOM 830 O O . HIS A 1 103 ? 6.452 3.069 0.044 1.00 94.50 103 HIS A O 1
ATOM 836 N N . SER A 1 104 ? 7.833 3.897 1.581 1.00 94.19 104 SER A N 1
ATOM 837 C CA . SER A 1 104 ? 8.354 2.578 1.974 1.00 94.19 104 SER A CA 1
ATOM 838 C C . SER A 1 104 ? 7.273 1.637 2.518 1.00 94.19 104 SER A C 1
ATOM 840 O O . SER A 1 104 ? 7.296 0.440 2.242 1.00 94.19 104 SER A O 1
ATOM 842 N N . SER A 1 105 ? 6.307 2.172 3.270 1.00 96.19 105 SER A N 1
ATOM 843 C CA . SER A 1 105 ? 5.166 1.401 3.776 1.00 96.19 105 SER A CA 1
ATOM 844 C C . SER A 1 105 ? 4.207 1.040 2.648 1.00 96.19 105 SER A C 1
ATOM 846 O O . SER A 1 105 ? 3.688 -0.071 2.634 1.00 96.19 105 SER A O 1
ATOM 848 N N . TRP A 1 106 ? 4.016 1.947 1.689 1.00 96.31 106 TRP A N 1
ATOM 849 C CA . TRP A 1 106 ? 3.203 1.706 0.504 1.00 96.31 106 TRP A CA 1
ATOM 850 C C . TRP A 1 106 ? 3.772 0.589 -0.373 1.00 96.31 106 TRP A C 1
ATOM 852 O O . TRP A 1 106 ? 3.084 -0.392 -0.634 1.00 96.31 106 TRP A O 1
ATOM 862 N N . VAL A 1 107 ? 5.053 0.675 -0.734 1.00 93.75 107 VAL A N 1
ATOM 863 C CA . VAL A 1 107 ? 5.751 -0.362 -1.508 1.00 93.75 107 VAL A CA 1
ATOM 864 C C . VAL A 1 107 ? 5.690 -1.708 -0.791 1.00 93.75 107 VAL A C 1
ATOM 866 O O . VAL A 1 107 ? 5.354 -2.719 -1.403 1.00 93.75 107 VAL A O 1
ATOM 869 N N . HIS A 1 108 ? 5.958 -1.739 0.517 1.00 93.81 108 HIS A N 1
ATOM 870 C CA . HIS A 1 108 ? 5.886 -2.983 1.280 1.00 93.81 108 HIS A CA 1
ATOM 871 C C . HIS A 1 108 ? 4.461 -3.556 1.280 1.00 93.81 108 HIS A C 1
ATOM 873 O O . HIS A 1 108 ? 4.282 -4.752 1.069 1.00 93.81 108 HIS A O 1
ATOM 879 N N . LEU A 1 109 ? 3.437 -2.716 1.438 1.00 94.12 109 LEU A N 1
ATOM 880 C CA . LEU A 1 109 ? 2.042 -3.141 1.373 1.00 94.12 109 LEU A CA 1
ATOM 881 C C . LEU A 1 109 ? 1.668 -3.699 -0.014 1.00 94.12 109 LEU A C 1
ATOM 883 O O . LEU A 1 109 ? 0.992 -4.726 -0.093 1.00 94.12 109 LEU A O 1
ATOM 887 N N . LEU A 1 110 ? 2.140 -3.079 -1.099 1.00 92.75 110 LEU A N 1
ATOM 888 C CA . LEU A 1 110 ? 1.948 -3.573 -2.466 1.00 92.75 110 LEU A CA 1
ATOM 889 C C . LEU A 1 110 ? 2.620 -4.934 -2.694 1.00 92.75 110 LEU A C 1
ATOM 891 O O . LEU A 1 110 ? 2.047 -5.796 -3.357 1.00 92.75 110 LEU A O 1
ATOM 895 N N . VAL A 1 111 ? 3.805 -5.156 -2.122 1.00 90.25 111 VAL A N 1
ATOM 896 C CA . VAL A 1 111 ? 4.486 -6.460 -2.178 1.00 90.25 111 VAL A CA 1
ATOM 897 C C . VAL A 1 111 ? 3.709 -7.516 -1.398 1.00 90.25 111 VAL A C 1
ATOM 899 O O . VAL A 1 111 ? 3.453 -8.600 -1.915 1.00 90.25 111 VAL A O 1
ATOM 902 N N . LEU A 1 112 ? 3.296 -7.202 -0.167 1.00 90.44 112 LEU A N 1
ATOM 903 C CA . LEU A 1 112 ? 2.556 -8.135 0.690 1.00 90.44 112 LEU A CA 1
ATOM 904 C C . LEU A 1 112 ? 1.204 -8.537 0.090 1.00 90.44 112 LEU A C 1
ATOM 906 O O . LEU A 1 112 ? 0.787 -9.682 0.233 1.00 90.44 112 LEU A O 1
ATOM 910 N N . SER A 1 113 ? 0.546 -7.607 -0.601 1.00 89.06 113 SER A N 1
ATOM 911 C CA . SER A 1 113 ? -0.728 -7.838 -1.293 1.00 89.06 113 SER A CA 1
ATOM 912 C C . SER A 1 113 ? -0.573 -8.450 -2.689 1.00 89.06 113 SER A C 1
ATOM 914 O O . SER A 1 113 ? -1.573 -8.656 -3.375 1.00 89.06 113 SER A O 1
ATOM 916 N N . GLY A 1 114 ? 0.658 -8.733 -3.133 1.00 84.19 114 GLY A N 1
ATOM 917 C CA . GLY A 1 114 ? 0.933 -9.314 -4.449 1.00 84.19 114 GLY A CA 1
ATOM 918 C C . GLY A 1 114 ? 0.658 -8.372 -5.627 1.00 84.19 114 GLY A C 1
ATOM 919 O O . GLY A 1 114 ? 0.575 -8.824 -6.768 1.00 84.19 114 GLY A O 1
ATOM 920 N N . LYS A 1 115 ? 0.504 -7.065 -5.377 1.00 85.81 115 LYS A N 1
ATOM 921 C CA . LYS A 1 115 ? 0.247 -6.048 -6.408 1.00 85.81 115 LYS A CA 1
ATOM 922 C C . LYS A 1 115 ? 1.508 -5.727 -7.214 1.00 85.81 115 LYS A C 1
ATOM 924 O O . LYS A 1 115 ? 1.397 -5.435 -8.403 1.00 85.81 115 LYS A O 1
ATOM 929 N N . ILE A 1 116 ? 2.685 -5.815 -6.585 1.00 84.75 116 ILE A N 1
ATOM 930 C CA . ILE A 1 116 ? 4.000 -5.656 -7.226 1.00 84.75 116 ILE A CA 1
ATOM 931 C C . ILE A 1 116 ? 4.978 -6.733 -6.743 1.00 84.75 116 ILE A C 1
ATOM 933 O O . ILE A 1 116 ? 4.824 -7.285 -5.655 1.00 84.75 116 ILE A O 1
ATOM 937 N N . CYS A 1 117 ? 6.026 -6.987 -7.526 1.00 80.56 117 CYS A N 1
ATOM 938 C CA . CYS A 1 117 ? 7.156 -7.822 -7.127 1.00 80.56 117 CYS A CA 1
ATOM 939 C C . CYS A 1 117 ? 8.427 -6.975 -7.131 1.00 80.56 117 CYS A C 1
ATOM 941 O O . CYS A 1 117 ? 8.742 -6.344 -8.138 1.00 80.56 117 CYS A O 1
ATOM 943 N N . LEU A 1 118 ? 9.172 -6.991 -6.026 1.00 77.44 118 LEU A N 1
ATOM 944 C CA . LEU A 1 118 ? 10.514 -6.419 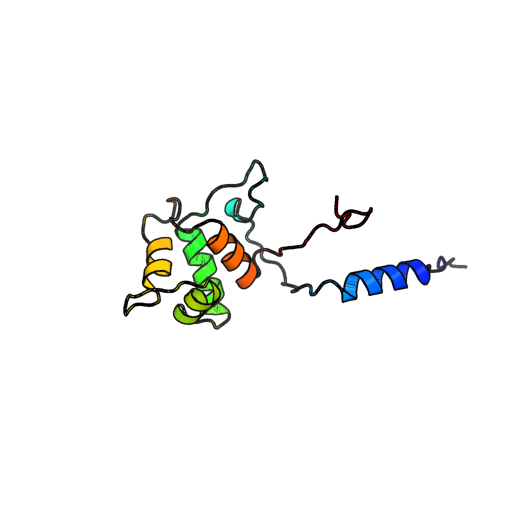-5.992 1.00 77.44 118 LEU A CA 1
ATOM 945 C C . LEU A 1 118 ? 11.518 -7.485 -6.412 1.00 77.44 118 LEU A C 1
ATOM 947 O O . LEU A 1 118 ? 11.482 -8.615 -5.928 1.00 77.44 118 LEU A O 1
ATOM 951 N N . TYR A 1 119 ? 12.424 -7.114 -7.303 1.00 72.06 119 TYR A N 1
ATOM 952 C CA . TYR A 1 119 ? 13.539 -7.945 -7.721 1.00 72.06 119 TYR A CA 1
ATOM 953 C C . TYR A 1 119 ? 14.805 -7.098 -7.697 1.00 72.06 119 TYR A C 1
ATOM 955 O O . TYR A 1 119 ? 14.796 -5.926 -8.068 1.00 72.06 119 TYR A O 1
ATOM 963 N N . ASN A 1 120 ? 15.904 -7.694 -7.248 1.00 69.75 120 ASN A N 1
ATOM 964 C CA . ASN A 1 120 ? 17.205 -7.058 -7.375 1.00 69.75 120 ASN A CA 1
ATOM 965 C C . ASN A 1 120 ? 17.705 -7.314 -8.794 1.00 69.75 120 ASN A C 1
ATOM 967 O O . ASN A 1 120 ? 17.863 -8.471 -9.187 1.00 69.75 120 ASN A O 1
ATOM 971 N N . ALA A 1 121 ? 17.965 -6.252 -9.554 1.00 65.56 121 ALA A N 1
ATOM 972 C CA . ALA A 1 121 ? 18.710 -6.384 -10.795 1.00 65.56 121 ALA A CA 1
ATOM 973 C C . ALA A 1 121 ? 20.146 -6.789 -10.440 1.00 65.56 121 ALA A C 1
ATOM 975 O O . ALA A 1 121 ? 20.851 -6.057 -9.747 1.00 65.56 121 ALA A O 1
ATOM 976 N N . VAL A 1 122 ? 20.560 -7.980 -10.865 1.00 65.19 122 VAL A N 1
ATOM 977 C CA . VAL A 1 122 ? 21.963 -8.390 -10.804 1.00 65.19 122 VAL A CA 1
ATOM 978 C C . VAL A 1 122 ? 22.596 -7.921 -12.111 1.00 65.19 122 VAL A C 1
ATOM 980 O O . VAL A 1 122 ? 22.148 -8.384 -13.161 1.00 65.19 122 VAL A O 1
ATOM 983 N N . PRO A 1 123 ? 23.586 -7.009 -12.079 1.00 71.56 123 PRO A N 1
ATOM 984 C CA . PRO A 1 123 ? 24.316 -6.633 -13.284 1.00 71.56 123 PRO A CA 1
ATOM 985 C C . PRO A 1 123 ? 24.904 -7.882 -13.945 1.00 71.56 123 PRO A C 1
ATOM 987 O O . PRO A 1 123 ? 25.321 -8.801 -13.237 1.00 71.56 123 PRO A O 1
ATOM 990 N N . GLU A 1 124 ? 24.970 -7.922 -15.277 1.00 70.12 124 GLU A N 1
ATOM 991 C CA . GLU A 1 124 ? 25.558 -9.065 -16.000 1.00 70.12 124 GLU A CA 1
ATOM 992 C C . GLU A 1 124 ? 27.002 -9.343 -15.556 1.00 70.12 124 GLU A C 1
ATOM 994 O O . GLU A 1 124 ? 27.422 -10.492 -15.444 1.00 70.12 124 GLU A O 1
ATOM 999 N N . GLU A 1 125 ? 27.723 -8.283 -15.199 1.00 80.25 125 GLU A N 1
ATOM 1000 C CA . GLU A 1 125 ? 29.106 -8.310 -14.717 1.00 80.25 125 GLU A CA 1
ATOM 1001 C C . GLU A 1 125 ? 29.241 -8.821 -13.266 1.00 80.25 125 GLU A C 1
ATOM 1003 O O . GLU A 1 125 ? 30.345 -9.038 -12.765 1.00 80.25 125 GLU A O 1
ATOM 1008 N N . GLY A 1 126 ? 28.119 -9.039 -12.573 1.00 68.75 126 GLY A N 1
ATOM 1009 C CA . GLY A 1 126 ? 28.068 -9.373 -11.154 1.00 68.75 126 GLY A CA 1
ATOM 1010 C C . GLY A 1 126 ? 28.213 -8.156 -10.234 1.00 68.75 126 GLY A C 1
ATOM 1011 O O . GLY A 1 126 ? 28.412 -7.021 -10.656 1.00 68.75 126 GLY A O 1
ATOM 1012 N N . TRP A 1 127 ? 28.072 -8.389 -8.928 1.00 67.38 127 TRP A N 1
ATOM 1013 C CA . TRP A 1 127 ? 28.261 -7.346 -7.918 1.00 67.38 127 TRP A CA 1
ATOM 1014 C C . TRP A 1 127 ? 29.756 -7.159 -7.653 1.00 67.38 127 TRP A C 1
ATOM 1016 O O . TRP A 1 127 ? 30.361 -7.966 -6.943 1.00 67.38 127 TRP A O 1
ATOM 1026 N N . THR A 1 128 ? 30.360 -6.103 -8.191 1.00 67.44 128 THR A N 1
ATOM 1027 C CA . THR A 1 128 ? 31.719 -5.707 -7.812 1.00 67.44 128 THR A CA 1
ATOM 1028 C C . THR A 1 128 ? 31.658 -4.852 -6.545 1.00 67.44 128 THR A C 1
ATOM 1030 O O . THR A 1 128 ? 30.906 -3.883 -6.450 1.00 67.44 128 THR A O 1
ATOM 1033 N N . ARG A 1 129 ? 32.419 -5.236 -5.514 1.00 60.03 129 ARG A N 1
ATOM 1034 C CA . ARG A 1 129 ? 32.722 -4.320 -4.408 1.00 60.03 129 ARG A CA 1
ATOM 1035 C C . ARG A 1 129 ? 33.849 -3.416 -4.897 1.00 60.03 129 ARG A C 1
ATOM 1037 O O . ARG A 1 129 ? 34.958 -3.914 -5.080 1.00 60.03 129 ARG A O 1
ATOM 1044 N N . GLY A 1 130 ? 33.527 -2.155 -5.177 1.00 55.91 130 GLY A N 1
ATOM 1045 C CA . GLY A 1 130 ? 34.533 -1.097 -5.304 1.00 55.91 130 GLY A CA 1
ATOM 1046 C C . GLY A 1 130 ? 35.264 -0.865 -3.989 1.00 55.91 130 GLY A C 1
ATOM 1047 O O . GLY A 1 130 ? 34.667 -1.165 -2.926 1.00 55.91 130 GLY A O 1
#

Radius of gyration: 20.08 Å; chains: 1; bounding box: 46×48×63 Å